Protein AF-A0A2P6TB27-F1 (afdb_monomer)

Foldseek 3Di:
DQVVLVVLLVVLVLLLVLLLVLQVLLQPLVSVVVLVVQCVDPPSVSNCVCVVVQVVCCCPVVVNDDRSDGSVSSLVVLVVSLVVLCCQLNPPHPCVVVHPDPVSSVVSNVSSVVSVVSSVVSVVVVVVVVVVVD

pLDDT: mean 81.77, std 7.81, range [50.66, 91.5]

Sequence (134 aa):
MYWGCIGMGAAALLTTMVCTARFIISFFPSLEREAEQRRWQLPWVAVTLYDPLLQPVRRRLFGQNQEGDLDYAAVALLAVICSLLETLVGKDGMLNDYIPDFALLQALQWLILFMHGQLLPAWVLVVLRWGRQI

Mean predicted aligned error: 6.45 Å

Solvent-accessible surface area (backbone atoms only — not comparable to full-atom values): 7336 Å² total; per-residue (Å²): 107,70,70,57,55,52,50,50,48,50,50,52,51,51,50,44,52,28,28,53,49,41,33,59,38,26,75,36,59,71,55,44,54,48,36,65,77,39,35,89,37,87,69,30,35,64,47,50,63,56,44,83,70,34,52,62,46,24,44,73,76,67,61,52,82,56,95,66,55,64,41,60,40,36,52,50,51,44,50,52,53,44,52,52,48,36,53,38,45,30,100,84,14,77,43,51,92,70,52,92,46,67,68,59,49,50,51,46,38,50,48,46,53,51,47,50,64,56,46,50,62,54,49,52,53,50,53,55,55,55,66,72,77,109

Organism: Chlorella sorokiniana (NCBI:txid3076)

Radius of gyration: 16.47 Å; Cα contacts (8 Å, |Δi|>4): 113; chains: 1; bounding box: 35×34×45 Å

Secondary structure (DSSP, 8-state):
-HHHHHHHHHHHHHHHHHHHHHHHHTT-HHHHHHHHHTTTSTTHHHHTTTHHHHHHHHHHTS---STT---HHHHHHHHHHHHHHHHHHSTT-TTGGG---HHHHHHHHHHHHHHHHHHHHHHHHHHHHHHT--

Structure (mmCIF, N/CA/C/O backbone):
data_AF-A0A2P6TB27-F1
#
_entry.id   AF-A0A2P6TB27-F1
#
loop_
_atom_site.group_PDB
_atom_site.id
_atom_site.type_symbol
_atom_site.label_atom_id
_atom_site.label_alt_id
_atom_site.label_comp_id
_atom_site.label_asym_id
_atom_site.label_entity_id
_atom_site.label_seq_id
_atom_site.pdbx_PDB_ins_code
_atom_site.Cartn_x
_atom_site.Cartn_y
_atom_site.Cartn_z
_atom_site.occupancy
_atom_site.B_iso_or_equiv
_atom_site.auth_seq_id
_atom_site.auth_comp_id
_atom_site.auth_asym_id
_atom_site.auth_atom_id
_atom_site.pdbx_PDB_model_num
ATOM 1 N N . MET A 1 1 ? 4.843 2.642 -23.459 1.00 65.50 1 MET A N 1
ATOM 2 C CA . MET A 1 1 ? 5.192 1.707 -22.364 1.00 65.50 1 MET A CA 1
ATOM 3 C C . MET A 1 1 ? 5.921 2.388 -21.208 1.00 65.50 1 MET A C 1
ATOM 5 O O . MET A 1 1 ? 5.434 2.270 -20.093 1.00 65.50 1 MET A O 1
ATOM 9 N N . TYR A 1 2 ? 6.983 3.168 -21.451 1.00 73.88 2 TYR A N 1
ATOM 10 C CA . TYR A 1 2 ? 7.749 3.882 -20.407 1.00 73.88 2 TYR A CA 1
ATOM 11 C C . TYR A 1 2 ? 6.887 4.693 -19.413 1.00 73.88 2 TYR A C 1
ATOM 13 O O . TYR A 1 2 ? 6.902 4.431 -18.213 1.00 73.88 2 TYR A O 1
ATOM 21 N N . TRP A 1 3 ? 6.031 5.589 -19.919 1.00 79.94 3 TRP A N 1
ATOM 22 C CA . TRP A 1 3 ? 5.109 6.386 -19.093 1.00 79.94 3 TRP A CA 1
ATOM 23 C C . TRP A 1 3 ? 4.101 5.552 -18.292 1.00 79.94 3 TRP A C 1
ATOM 25 O O . TRP A 1 3 ? 3.714 5.945 -17.197 1.00 79.94 3 TRP A O 1
ATOM 35 N N . GLY A 1 4 ? 3.703 4.385 -18.810 1.00 83.00 4 GLY A N 1
ATOM 36 C CA . GLY A 1 4 ? 2.808 3.466 -18.102 1.00 83.00 4 GLY A CA 1
ATOM 37 C C . GLY A 1 4 ? 3.482 2.826 -16.888 1.00 83.00 4 GLY A C 1
ATOM 38 O O . GLY A 1 4 ? 2.863 2.713 -15.837 1.00 83.00 4 GLY A O 1
ATOM 39 N N . CYS A 1 5 ? 4.769 2.487 -16.999 1.00 82.31 5 CYS A N 1
ATOM 40 C CA . CYS A 1 5 ? 5.549 1.920 -15.897 1.00 82.31 5 CYS A CA 1
ATOM 41 C C . CYS A 1 5 ? 5.821 2.963 -14.802 1.00 82.31 5 CYS A C 1
ATOM 43 O O . CYS A 1 5 ? 5.684 2.660 -13.619 1.00 82.31 5 CYS A O 1
ATOM 45 N N . ILE A 1 6 ? 6.115 4.212 -15.188 1.00 85.62 6 ILE A N 1
ATOM 46 C CA . ILE A 1 6 ? 6.221 5.337 -14.243 1.00 85.62 6 ILE A CA 1
ATOM 47 C C . ILE A 1 6 ? 4.883 5.572 -13.536 1.00 85.62 6 ILE A C 1
ATOM 49 O O . ILE A 1 6 ? 4.848 5.688 -12.313 1.00 85.62 6 ILE A O 1
ATOM 53 N N . GLY A 1 7 ? 3.780 5.603 -14.291 1.00 87.12 7 GLY A N 1
ATOM 54 C CA . GLY A 1 7 ? 2.437 5.758 -13.731 1.00 87.12 7 GLY A CA 1
ATOM 55 C C . GLY A 1 7 ? 2.087 4.647 -12.740 1.00 87.12 7 GLY A C 1
ATOM 56 O O . GLY A 1 7 ? 1.571 4.931 -11.663 1.00 87.12 7 GLY A O 1
ATOM 57 N N . MET A 1 8 ? 2.433 3.398 -13.058 1.00 87.75 8 MET A N 1
ATOM 58 C CA . MET A 1 8 ? 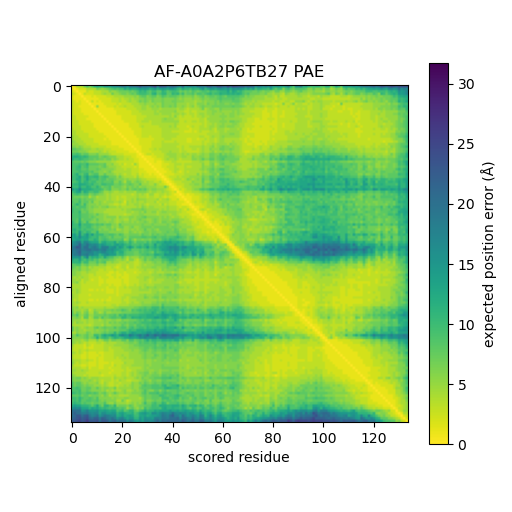2.254 2.250 -12.168 1.00 87.75 8 MET A CA 1
ATOM 59 C C . MET A 1 8 ? 3.084 2.379 -10.886 1.00 87.75 8 MET A C 1
ATOM 61 O O . MET A 1 8 ? 2.543 2.195 -9.799 1.00 87.75 8 MET A O 1
ATOM 65 N N . GLY A 1 9 ? 4.365 2.750 -10.989 1.00 86.19 9 GLY A N 1
ATOM 66 C CA . GLY A 1 9 ? 5.220 2.986 -9.823 1.00 86.19 9 GLY A CA 1
ATOM 67 C C . GLY A 1 9 ? 4.694 4.112 -8.930 1.00 86.19 9 GLY A C 1
ATOM 68 O O . GLY A 1 9 ? 4.591 3.948 -7.716 1.00 86.19 9 GLY A O 1
ATOM 69 N N . ALA A 1 10 ? 4.277 5.232 -9.526 1.00 88.19 10 ALA A N 1
ATOM 70 C CA . ALA A 1 10 ? 3.681 6.349 -8.797 1.00 88.19 10 ALA A CA 1
ATOM 71 C C . ALA A 1 10 ? 2.365 5.950 -8.106 1.00 88.19 10 ALA A C 1
ATOM 73 O O . ALA A 1 10 ? 2.161 6.271 -6.936 1.00 88.19 10 ALA A O 1
ATOM 74 N N . ALA A 1 11 ? 1.493 5.207 -8.793 1.00 89.25 11 ALA A N 1
ATOM 75 C CA . ALA A 1 11 ? 0.239 4.714 -8.231 1.00 89.25 11 ALA A CA 1
ATOM 76 C C . ALA A 1 11 ? 0.464 3.715 -7.085 1.00 89.25 11 ALA A C 1
ATOM 78 O O . ALA A 1 11 ? -0.228 3.786 -6.065 1.00 89.25 11 ALA A O 1
ATOM 79 N N . ALA A 1 12 ? 1.446 2.821 -7.219 1.00 87.44 12 ALA A N 1
ATOM 80 C CA . ALA A 1 12 ? 1.817 1.877 -6.171 1.00 87.44 12 ALA A CA 1
ATOM 81 C C . ALA A 1 12 ? 2.384 2.598 -4.940 1.00 87.44 12 ALA A C 1
ATOM 83 O O . ALA A 1 12 ? 1.970 2.307 -3.818 1.00 87.44 12 ALA A O 1
ATOM 84 N N . LEU A 1 13 ? 3.255 3.594 -5.136 1.00 88.62 13 LEU A N 1
ATOM 85 C CA . LEU A 1 13 ? 3.804 4.405 -4.048 1.00 88.62 13 LEU A CA 1
ATOM 86 C C . LEU A 1 13 ? 2.712 5.204 -3.323 1.00 88.62 13 LEU A C 1
ATOM 88 O O . LEU A 1 13 ? 2.635 5.161 -2.096 1.00 88.62 13 LEU A O 1
ATOM 92 N N . LEU A 1 14 ? 1.844 5.898 -4.066 1.00 89.56 14 LEU A N 1
ATOM 93 C CA . LEU A 1 14 ? 0.741 6.672 -3.486 1.00 89.56 14 LEU A CA 1
ATOM 94 C C . LEU A 1 14 ? -0.219 5.774 -2.713 1.00 89.56 14 LEU A C 1
ATOM 96 O O . LEU A 1 14 ? -0.577 6.083 -1.579 1.00 89.56 14 LEU A O 1
ATOM 100 N N . THR A 1 15 ? -0.602 4.637 -3.293 1.00 87.75 15 THR A N 1
ATOM 101 C CA . THR A 1 15 ? -1.498 3.705 -2.607 1.00 87.75 15 THR A CA 1
ATOM 102 C C . THR A 1 15 ? -0.847 3.114 -1.364 1.00 87.75 15 THR A C 1
ATOM 104 O O . THR A 1 15 ? -1.513 2.989 -0.339 1.00 87.75 15 THR A O 1
ATOM 107 N N . THR A 1 16 ? 0.457 2.835 -1.415 1.00 87.94 16 THR A N 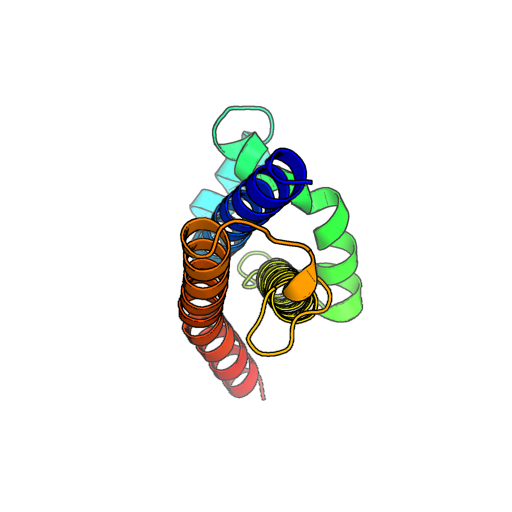1
ATOM 108 C CA . THR A 1 16 ? 1.230 2.408 -0.244 1.00 87.94 16 THR A CA 1
ATOM 109 C C . THR A 1 16 ? 1.174 3.448 0.862 1.00 87.94 16 THR A C 1
ATOM 111 O O . THR A 1 16 ? 0.796 3.126 1.984 1.00 87.94 16 THR A O 1
ATOM 114 N N . MET A 1 17 ? 1.459 4.713 0.546 1.00 88.19 17 MET A N 1
ATOM 115 C CA . MET A 1 17 ? 1.390 5.802 1.520 1.00 88.19 17 MET A CA 1
ATOM 116 C C . MET A 1 17 ? -0.007 5.948 2.127 1.00 88.19 17 MET A C 1
ATOM 118 O O . MET A 1 17 ? -0.121 6.091 3.341 1.00 88.19 17 MET A O 1
ATOM 122 N N . VAL A 1 18 ? -1.063 5.873 1.313 1.00 88.94 18 VAL A N 1
ATOM 123 C CA . VAL A 1 18 ? -2.449 5.974 1.792 1.00 88.94 18 VAL A CA 1
ATOM 124 C C . VAL A 1 18 ? -2.813 4.801 2.704 1.00 88.94 18 VAL A C 1
ATOM 126 O O . VAL A 1 18 ? -3.325 5.030 3.799 1.00 88.94 18 VAL A O 1
ATOM 129 N N . CYS A 1 19 ? -2.519 3.560 2.302 1.00 87.62 19 CYS A N 1
ATOM 130 C CA . CYS A 1 19 ? -2.838 2.374 3.102 1.00 87.62 19 CYS A CA 1
ATOM 131 C C . CYS A 1 19 ? -2.059 2.367 4.422 1.00 87.62 19 CYS A C 1
ATOM 133 O O . CYS A 1 19 ? -2.644 2.151 5.483 1.00 87.62 19 CYS A O 1
ATOM 135 N N . THR A 1 20 ? -0.760 2.674 4.375 1.00 86.25 20 THR A N 1
ATOM 136 C CA . THR A 1 20 ? 0.087 2.767 5.568 1.00 86.25 20 THR A CA 1
ATOM 137 C C . THR A 1 20 ? -0.384 3.893 6.491 1.00 86.25 20 THR A C 1
ATOM 139 O O . THR A 1 20 ? -0.496 3.683 7.697 1.00 86.25 20 THR A O 1
ATOM 142 N N . ALA A 1 21 ? -0.738 5.068 5.956 1.00 86.94 21 ALA A N 1
ATOM 143 C CA . ALA A 1 21 ? -1.271 6.172 6.754 1.00 86.94 21 ALA A CA 1
ATOM 144 C C . ALA A 1 21 ? -2.613 5.815 7.410 1.00 86.94 21 ALA A C 1
ATOM 146 O O . ALA A 1 21 ? -2.786 6.058 8.605 1.00 86.94 21 ALA A O 1
ATOM 147 N N . ARG A 1 22 ? -3.544 5.194 6.670 1.00 85.88 22 ARG A N 1
ATOM 148 C CA . ARG A 1 22 ? -4.841 4.757 7.213 1.00 85.88 22 ARG A CA 1
ATOM 149 C C . ARG A 1 22 ? -4.666 3.715 8.316 1.00 85.88 22 ARG A C 1
ATOM 151 O O . ARG A 1 22 ? -5.327 3.821 9.351 1.00 85.88 22 ARG A O 1
ATOM 158 N N . PH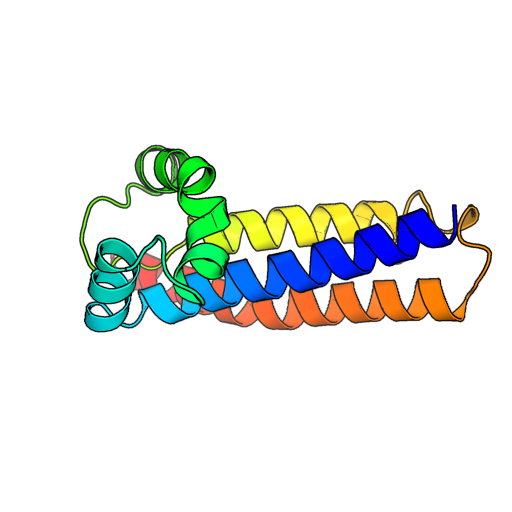E A 1 23 ? -3.740 2.771 8.132 1.00 86.06 23 PHE A N 1
ATOM 159 C CA . PHE A 1 23 ? -3.379 1.790 9.152 1.00 86.06 23 PHE A CA 1
ATOM 160 C C . PHE A 1 23 ? -2.796 2.459 10.402 1.00 86.06 23 PHE A C 1
ATOM 162 O O . PHE A 1 23 ? -3.257 2.179 11.504 1.00 86.06 23 PHE A O 1
ATOM 169 N N . ILE A 1 24 ? -1.857 3.399 10.260 1.00 85.31 24 ILE A N 1
ATOM 170 C CA . ILE A 1 24 ? -1.293 4.144 11.399 1.00 85.31 24 ILE A CA 1
ATOM 171 C C . ILE A 1 24 ? -2.382 4.940 12.134 1.00 85.31 24 ILE A C 1
ATOM 173 O O . ILE A 1 24 ? -2.425 4.938 13.362 1.00 85.31 24 ILE A O 1
ATOM 177 N N . ILE A 1 25 ? -3.297 5.582 11.405 1.00 85.31 25 ILE A N 1
ATOM 178 C CA . ILE A 1 25 ? -4.404 6.344 12.001 1.00 85.31 25 ILE A CA 1
ATOM 179 C C . ILE A 1 25 ? -5.333 5.441 12.821 1.00 85.31 25 ILE A C 1
ATOM 181 O O . ILE A 1 25 ? -5.807 5.876 13.866 1.00 85.31 25 ILE A O 1
ATOM 185 N N . SER A 1 26 ? -5.516 4.174 12.431 1.00 83.00 26 SER A N 1
ATOM 186 C CA . SER A 1 26 ? -6.330 3.215 13.201 1.00 83.00 26 SER A CA 1
ATOM 187 C C . SER A 1 26 ? -5.777 2.887 14.601 1.00 83.00 26 SER A C 1
ATOM 189 O O . SER A 1 26 ? -6.500 2.351 15.437 1.00 83.00 26 SER A O 1
ATOM 191 N N . PHE A 1 27 ? -4.524 3.249 14.913 1.00 80.88 27 PHE A N 1
ATOM 192 C CA . PHE A 1 27 ? -3.992 3.154 16.282 1.00 80.88 27 PHE A CA 1
ATOM 193 C C . PHE A 1 27 ? -4.487 4.277 17.202 1.00 80.88 27 PHE A C 1
ATOM 195 O O . PHE A 1 27 ? -4.387 4.149 18.422 1.00 80.88 27 PHE A O 1
ATOM 202 N N . PHE A 1 28 ? -5.002 5.376 16.644 1.00 84.88 28 PHE A N 1
ATOM 203 C CA . PHE A 1 28 ? -5.381 6.577 17.383 1.00 84.88 28 PHE A CA 1
ATOM 204 C C . PHE A 1 28 ? -6.880 6.866 17.199 1.00 84.88 28 PHE A C 1
ATOM 206 O O . PHE A 1 28 ? -7.263 7.555 16.250 1.00 84.88 28 PHE A O 1
ATOM 213 N N . PRO A 1 29 ? -7.744 6.426 18.133 1.00 78.31 29 PRO A N 1
ATOM 214 C CA . PRO A 1 29 ? -9.196 6.599 18.019 1.00 78.31 29 PRO A CA 1
ATOM 215 C C . PRO A 1 29 ? -9.637 8.064 17.880 1.00 78.31 29 PRO A C 1
ATOM 217 O O . PRO A 1 29 ? -10.639 8.365 17.237 1.00 78.31 29 PRO A O 1
ATOM 220 N N . SER A 1 30 ? -8.884 8.999 18.469 1.00 83.81 30 SER A N 1
ATOM 221 C CA . SER A 1 30 ? -9.132 10.438 18.336 1.00 83.81 30 SER A CA 1
ATOM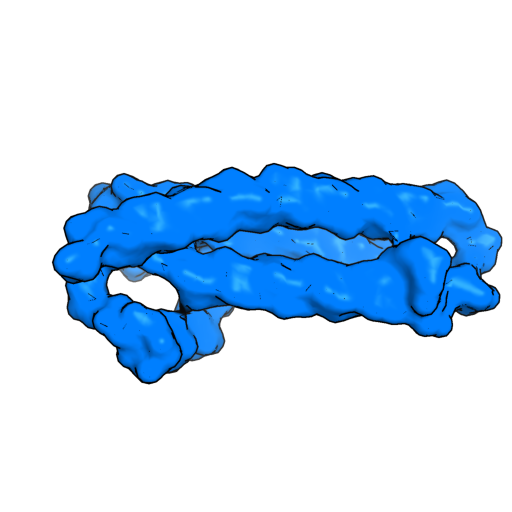 222 C C . SER A 1 30 ? -8.940 10.940 16.902 1.00 83.81 30 SER A C 1
ATOM 224 O O . SER A 1 30 ? -9.750 11.737 16.432 1.00 83.81 30 SER A O 1
ATOM 226 N N . LEU A 1 31 ? -7.910 10.452 16.202 1.00 81.88 31 LEU A N 1
ATOM 227 C CA . LEU A 1 31 ? -7.630 10.813 14.811 1.00 81.88 31 LEU A CA 1
ATOM 228 C C . LEU A 1 31 ? -8.613 10.149 13.851 1.00 81.88 31 LEU A C 1
ATOM 230 O O . LEU A 1 31 ? -8.975 10.752 12.848 1.00 81.88 31 LEU A O 1
ATOM 234 N N . GLU A 1 32 ? -9.074 8.937 14.153 1.00 80.94 32 GLU A N 1
ATOM 235 C CA . GLU A 1 32 ? -10.080 8.260 13.333 1.00 80.94 32 GLU A CA 1
ATOM 236 C C . GLU A 1 32 ? -11.424 9.001 13.356 1.00 80.94 32 GLU A C 1
ATOM 238 O O . GLU A 1 32 ? -11.997 9.275 12.301 1.00 80.94 32 GLU A O 1
ATOM 243 N N . ARG A 1 33 ? -11.867 9.448 14.537 1.00 81.25 33 ARG A N 1
ATOM 244 C CA . ARG A 1 33 ? -13.058 10.303 14.663 1.00 81.25 33 ARG A CA 1
ATOM 245 C C . ARG A 1 33 ? -12.898 11.632 13.930 1.00 81.25 33 ARG A C 1
ATOM 247 O O . ARG A 1 33 ? -13.838 12.099 13.289 1.00 81.25 33 ARG A O 1
ATOM 254 N N . GLU A 1 34 ? -11.719 12.248 14.006 1.00 83.00 34 GLU A N 1
ATOM 255 C CA . GLU A 1 34 ? -11.443 13.490 13.279 1.00 83.00 34 GLU A CA 1
ATOM 256 C C . GLU A 1 34 ? -11.457 13.271 11.757 1.00 83.00 34 GLU A C 1
ATOM 258 O O . GLU A 1 34 ? -12.049 14.071 11.027 1.00 83.00 34 GLU A O 1
ATOM 263 N N . ALA A 1 35 ? -10.880 12.163 11.285 1.00 79.62 35 ALA A N 1
ATOM 264 C CA . ALA A 1 35 ? -10.868 11.778 9.878 1.00 79.62 35 ALA A CA 1
ATOM 265 C C . ALA A 1 35 ? -12.284 11.557 9.329 1.00 79.62 35 ALA A C 1
ATOM 267 O O . ALA A 1 35 ? -12.588 12.009 8.227 1.00 79.62 35 ALA A O 1
ATOM 268 N N . GLU A 1 36 ? -13.169 10.917 10.095 1.00 79.81 36 GLU A N 1
ATOM 269 C CA . GLU A 1 36 ? -14.566 10.718 9.698 1.00 79.81 36 GLU A CA 1
ATOM 270 C C . GLU A 1 36 ? -15.345 12.037 9.639 1.00 79.81 36 GLU A C 1
ATOM 272 O O . GLU A 1 36 ? -16.048 12.305 8.659 1.00 79.81 36 GLU A O 1
ATOM 277 N N . GLN A 1 37 ? -15.183 12.898 10.649 1.00 84.06 37 GLN A N 1
ATOM 278 C CA . GLN A 1 37 ? -15.853 14.201 10.705 1.00 84.06 37 GLN A CA 1
ATOM 279 C C . GLN A 1 37 ? -15.393 15.139 9.586 1.00 84.06 37 GLN A C 1
ATOM 281 O O . GLN A 1 37 ? -16.191 15.897 9.031 1.00 84.06 37 GLN A O 1
ATOM 286 N N . ARG A 1 38 ? -14.104 15.092 9.241 1.00 83.81 38 ARG A N 1
ATOM 287 C CA . ARG A 1 38 ? -13.471 15.982 8.259 1.00 83.81 38 ARG A CA 1
ATOM 288 C C . ARG A 1 38 ? -13.142 15.277 6.951 1.00 83.81 38 ARG A C 1
ATOM 290 O O . ARG A 1 38 ? -12.317 15.784 6.197 1.00 83.81 38 ARG A O 1
ATOM 297 N N . ARG A 1 39 ? -13.817 14.166 6.628 1.00 78.94 39 ARG A N 1
ATOM 298 C CA . ARG A 1 39 ? -13.477 13.297 5.483 1.00 78.94 39 ARG A CA 1
ATOM 299 C C . ARG A 1 39 ? -13.349 14.008 4.137 1.00 78.94 39 ARG A C 1
ATOM 301 O O . ARG A 1 39 ? -12.667 13.511 3.258 1.00 78.94 39 ARG A O 1
ATOM 308 N N . TRP A 1 40 ? -14.030 15.143 3.962 1.00 82.75 40 TRP A N 1
ATOM 309 C CA . TRP A 1 40 ? -14.041 15.933 2.726 1.00 82.75 40 TRP A CA 1
ATOM 310 C C . TRP A 1 40 ? -12.967 17.026 2.669 1.00 82.75 40 TRP A C 1
ATOM 312 O O . TRP A 1 40 ? -12.818 17.692 1.649 1.00 82.75 40 TRP A O 1
ATOM 322 N N . GLN A 1 41 ? -12.215 17.217 3.750 1.00 85.38 41 GLN A N 1
ATOM 323 C CA . GLN A 1 41 ? -11.120 18.174 3.821 1.00 85.38 41 GLN A CA 1
ATOM 324 C C . GLN A 1 41 ? -9.794 17.470 3.540 1.00 85.38 41 GLN A C 1
ATOM 326 O O . GLN A 1 41 ? -9.591 16.312 3.902 1.00 85.38 41 GLN A O 1
ATOM 331 N N . LEU A 1 42 ? -8.864 18.178 2.905 1.00 79.06 42 LEU A N 1
ATOM 332 C CA . LEU A 1 42 ? -7.481 17.717 2.824 1.00 79.06 42 LEU A CA 1
ATOM 333 C C . LEU A 1 42 ? -6.834 17.836 4.218 1.00 79.06 42 LEU A C 1
ATOM 335 O O . LEU A 1 42 ? -7.078 18.835 4.896 1.00 79.06 42 LEU A O 1
ATOM 339 N N . PRO A 1 43 ? -6.022 16.859 4.664 1.00 82.00 43 PRO A N 1
ATOM 340 C CA . PRO A 1 43 ? -5.558 15.660 3.949 1.00 82.00 43 PRO A CA 1
ATOM 341 C C . PRO A 1 43 ? -6.467 14.420 4.096 1.00 82.00 43 PRO A C 1
ATOM 343 O O . PRO A 1 43 ? -6.191 13.385 3.492 1.00 82.00 43 PRO A O 1
ATOM 346 N N . TRP A 1 44 ? -7.549 14.502 4.870 1.00 81.19 44 TRP A N 1
ATOM 347 C CA . TRP A 1 44 ? -8.415 13.370 5.225 1.00 81.19 44 TRP A CA 1
ATOM 348 C C . TRP A 1 44 ? -9.094 12.700 4.027 1.00 81.19 44 TRP A C 1
ATOM 350 O O . TRP A 1 44 ? -9.243 11.480 4.028 1.00 81.19 44 TRP A O 1
ATOM 360 N N . VAL A 1 45 ? -9.406 13.453 2.966 1.00 83.00 45 VAL A N 1
ATOM 361 C CA . VAL A 1 45 ? -9.877 12.897 1.679 1.00 83.00 45 VAL A CA 1
ATOM 362 C C . VAL A 1 45 ? -8.924 11.845 1.124 1.00 83.00 45 VAL A C 1
ATOM 364 O O . VAL A 1 45 ? -9.364 10.798 0.661 1.00 83.00 45 VAL A O 1
ATOM 367 N N . ALA A 1 46 ? -7.617 12.115 1.154 1.00 81.38 46 ALA A N 1
ATOM 368 C CA . ALA A 1 46 ? -6.634 11.221 0.552 1.00 81.38 46 ALA A CA 1
ATOM 369 C C . ALA A 1 46 ? -6.516 9.916 1.347 1.00 81.38 46 ALA A C 1
ATOM 371 O O . ALA A 1 46 ? -6.417 8.840 0.768 1.00 81.38 46 ALA A O 1
ATOM 372 N N . VAL A 1 47 ? -6.580 10.013 2.675 1.00 80.06 47 VAL A N 1
ATOM 373 C CA . VAL A 1 47 ? -6.475 8.865 3.584 1.00 80.06 47 VAL A CA 1
ATOM 374 C C . VAL A 1 47 ? -7.742 8.003 3.555 1.00 80.06 47 VAL A C 1
ATOM 376 O O . VAL A 1 47 ? -7.659 6.781 3.631 1.00 80.06 47 VAL A O 1
ATOM 379 N N . THR A 1 48 ? -8.912 8.625 3.411 1.00 80.56 48 THR A N 1
ATOM 380 C CA . THR A 1 48 ? -10.217 7.940 3.380 1.00 80.56 48 THR A CA 1
ATOM 381 C C . THR A 1 48 ? -10.648 7.520 1.972 1.00 80.56 48 THR A C 1
ATOM 383 O O . THR A 1 48 ? -11.727 6.958 1.793 1.00 80.56 48 THR A O 1
ATOM 386 N N . LEU A 1 49 ? -9.799 7.732 0.959 1.00 80.62 49 LEU A N 1
ATOM 387 C CA . LEU A 1 49 ? -10.117 7.475 -0.448 1.00 80.62 49 LEU A CA 1
ATOM 388 C C . LEU A 1 49 ? -10.587 6.034 -0.701 1.00 80.62 49 LEU A C 1
ATOM 390 O O . LEU A 1 49 ? -11.526 5.811 -1.463 1.00 80.62 49 LEU A O 1
ATOM 394 N N . TYR A 1 50 ? -9.951 5.060 -0.045 1.00 79.94 50 TYR A N 1
ATOM 395 C CA . TYR A 1 50 ? -10.264 3.638 -0.207 1.00 79.94 50 TYR A CA 1
ATOM 396 C C . TYR A 1 50 ? -11.302 3.117 0.792 1.00 79.94 50 TYR A C 1
ATOM 398 O O . TYR A 1 50 ? -11.755 1.982 0.646 1.00 79.94 50 TYR A O 1
ATOM 406 N N . ASP A 1 51 ? -11.744 3.922 1.765 1.00 78.62 51 ASP A N 1
ATOM 407 C CA . ASP A 1 51 ? -12.713 3.487 2.779 1.00 78.62 51 ASP A CA 1
ATOM 408 C C . ASP A 1 51 ? -14.012 2.904 2.184 1.00 78.62 51 ASP A C 1
ATOM 410 O O . ASP A 1 51 ? -14.464 1.881 2.695 1.00 78.62 51 ASP A O 1
ATOM 414 N N . PRO A 1 52 ? -14.602 3.428 1.087 1.00 79.38 52 PRO A N 1
ATOM 415 C CA . PRO A 1 52 ? -15.797 2.824 0.487 1.00 79.38 52 PRO A CA 1
ATOM 416 C C . PRO A 1 52 ? -15.591 1.378 0.007 1.00 79.38 52 PRO A C 1
ATOM 418 O O . PRO A 1 52 ? -16.521 0.574 0.053 1.00 79.38 52 PRO A O 1
ATOM 421 N N . LEU A 1 53 ? -14.378 1.041 -0.444 1.00 78.25 53 LEU A N 1
ATOM 422 C CA . LEU A 1 53 ? -14.004 -0.308 -0.884 1.00 78.25 53 LEU A CA 1
ATOM 423 C C . LEU A 1 53 ? -13.574 -1.189 0.294 1.00 78.25 53 LEU A C 1
ATOM 425 O O . LEU A 1 53 ? -13.844 -2.390 0.304 1.00 78.25 53 LEU A O 1
ATOM 429 N N . LEU A 1 54 ? -12.925 -0.593 1.295 1.00 78.00 54 LEU A N 1
ATOM 430 C CA . LEU A 1 54 ? -12.386 -1.296 2.455 1.00 78.00 54 LEU A CA 1
ATOM 431 C C . LEU A 1 54 ? -13.456 -1.597 3.508 1.00 78.00 54 LEU A C 1
ATOM 433 O O . LEU A 1 54 ? -13.428 -2.672 4.092 1.00 78.00 54 LEU A O 1
ATOM 437 N N . GLN A 1 55 ? -14.442 -0.725 3.735 1.00 77.81 55 GLN A N 1
ATOM 438 C CA . GLN A 1 55 ? -15.486 -0.918 4.755 1.00 77.81 55 GLN A CA 1
ATOM 439 C C . GLN A 1 55 ? -16.271 -2.240 4.620 1.00 77.81 55 GLN A C 1
ATOM 441 O O . GLN A 1 55 ? -16.470 -2.912 5.637 1.00 77.81 55 GLN A O 1
ATOM 446 N N . PRO A 1 56 ? -16.703 -2.678 3.418 1.00 78.19 56 PRO A N 1
ATOM 447 C CA . PRO A 1 56 ? -17.337 -3.984 3.250 1.00 78.19 56 PRO A CA 1
ATOM 448 C C . PRO A 1 56 ? -16.404 -5.141 3.621 1.00 78.19 56 PRO A C 1
ATOM 450 O O . PRO A 1 56 ? -16.844 -6.100 4.254 1.00 78.19 56 PRO A O 1
ATOM 453 N N . VAL A 1 57 ? -15.124 -5.037 3.253 1.00 76.25 57 VAL A N 1
ATOM 454 C CA . VAL A 1 57 ? -14.080 -6.028 3.553 1.00 76.25 57 VAL A CA 1
ATOM 455 C C . VAL A 1 57 ? -13.815 -6.078 5.059 1.00 76.25 57 VAL A C 1
ATOM 457 O O . VAL A 1 57 ? -13.859 -7.156 5.647 1.00 76.25 57 VAL A O 1
ATOM 460 N N . ARG A 1 58 ? -13.653 -4.918 5.708 1.00 75.56 58 ARG A N 1
ATOM 461 C CA . ARG A 1 58 ? -13.504 -4.779 7.164 1.00 75.56 58 ARG A CA 1
ATOM 462 C C . ARG A 1 58 ? -14.636 -5.476 7.917 1.00 75.56 58 ARG A C 1
ATOM 464 O O . ARG A 1 58 ? -14.374 -6.305 8.784 1.00 75.56 58 ARG A O 1
ATOM 471 N N . ARG A 1 59 ? -15.892 -5.200 7.544 1.00 77.75 59 ARG A N 1
ATOM 472 C CA . ARG A 1 59 ? -17.075 -5.743 8.236 1.00 77.75 59 ARG A CA 1
ATOM 473 C C . ARG A 1 59 ? -17.305 -7.229 7.967 1.00 77.75 59 ARG A C 1
ATOM 475 O O . ARG A 1 59 ? -17.640 -7.962 8.890 1.00 77.75 59 ARG A O 1
ATOM 482 N N . ARG A 1 60 ? -17.167 -7.678 6.712 1.00 77.06 60 ARG A N 1
ATOM 483 C CA . ARG A 1 60 ? -17.516 -9.055 6.313 1.00 77.06 60 ARG A CA 1
ATOM 484 C C . ARG A 1 60 ? -16.389 -10.061 6.513 1.00 77.06 60 ARG A C 1
ATOM 486 O O . ARG A 1 60 ? -16.674 -11.181 6.914 1.00 77.06 60 ARG A O 1
ATOM 493 N N . LEU A 1 61 ? -15.149 -9.690 6.192 1.00 71.69 61 LEU A N 1
ATOM 494 C CA . LEU A 1 61 ? -14.009 -10.614 6.223 1.00 71.69 61 LEU A CA 1
ATOM 495 C C . LEU A 1 61 ? -13.243 -10.535 7.541 1.00 71.69 61 LEU A C 1
ATOM 497 O O . LEU A 1 61 ? -12.809 -11.563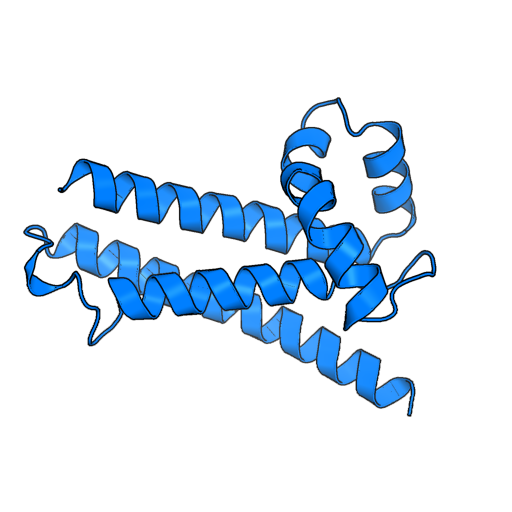 8.048 1.00 71.69 61 LEU A O 1
ATOM 501 N N . PHE A 1 62 ? -13.111 -9.336 8.109 1.00 73.12 62 PHE A N 1
ATOM 502 C CA . PHE A 1 62 ? -12.332 -9.125 9.331 1.00 73.12 62 PHE A CA 1
ATOM 503 C C . PHE A 1 62 ? -13.184 -8.913 10.588 1.00 73.12 62 PHE A C 1
ATOM 505 O O . PHE A 1 62 ? -12.627 -8.781 11.673 1.00 73.12 62 PHE A O 1
ATOM 512 N N . GLY A 1 63 ? -14.518 -8.881 10.465 1.00 66.69 63 GLY A N 1
ATOM 513 C CA . GLY A 1 63 ? -15.434 -8.727 11.602 1.00 66.69 63 GLY A CA 1
ATOM 514 C C . GLY A 1 63 ? -15.290 -7.404 12.365 1.00 66.69 63 GLY A C 1
ATOM 515 O O . GLY A 1 63 ? -15.760 -7.304 13.497 1.00 66.69 63 GLY A O 1
ATOM 516 N N . GLN A 1 64 ? -14.652 -6.398 11.761 1.00 68.75 64 GLN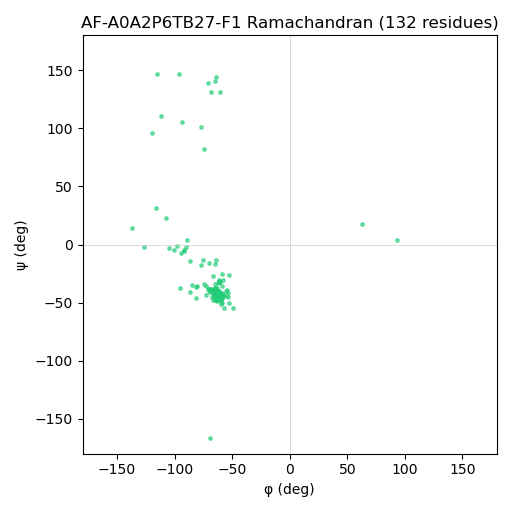 A N 1
ATOM 517 C CA . GLN A 1 64 ? -14.325 -5.127 12.405 1.00 68.75 64 GLN A CA 1
ATOM 518 C C . GLN A 1 64 ? -15.561 -4.252 12.495 1.00 68.75 64 GLN A C 1
ATOM 520 O O . GLN A 1 64 ? -15.990 -3.644 11.510 1.00 68.75 64 GLN A O 1
ATOM 525 N N . ASN A 1 65 ? -16.147 -4.229 13.684 1.00 63.34 65 ASN A N 1
ATOM 526 C CA . ASN A 1 65 ? -17.399 -3.535 13.953 1.00 63.34 65 ASN A CA 1
ATOM 527 C C . ASN A 1 65 ? -17.287 -2.562 15.135 1.00 63.34 65 ASN A C 1
ATOM 529 O O . ASN A 1 65 ? -18.277 -1.902 15.447 1.00 63.34 65 ASN A O 1
ATOM 533 N N . GLN A 1 66 ? -16.126 -2.474 15.796 1.00 62.88 66 GLN A N 1
ATOM 534 C CA . GLN A 1 66 ? -15.925 -1.629 16.975 1.00 62.88 66 GLN A CA 1
ATOM 535 C C . GLN A 1 66 ? -14.903 -0.513 16.715 1.00 62.88 66 GLN A C 1
ATOM 537 O O . GLN A 1 66 ? -13.944 -0.689 15.964 1.00 62.88 66 GLN A O 1
ATOM 542 N N . GLU A 1 67 ? -15.108 0.645 17.354 1.00 60.75 67 GLU A N 1
ATOM 543 C CA . GLU A 1 67 ? -14.118 1.730 17.368 1.00 60.75 67 GLU A CA 1
ATOM 544 C C . GLU A 1 67 ? -12.809 1.240 18.017 1.00 60.75 67 GLU A C 1
ATOM 546 O O . GLU A 1 67 ? -12.825 0.666 19.107 1.00 60.75 67 GLU A O 1
ATOM 551 N N . GLY A 1 68 ? -11.668 1.495 17.366 1.00 62.94 68 GLY A N 1
ATOM 552 C CA . GLY A 1 68 ? -10.342 1.089 17.850 1.00 62.94 68 GLY A CA 1
ATOM 553 C C . GLY A 1 68 ? -9.835 -0.259 17.324 1.00 62.94 68 GLY A C 1
ATOM 554 O O . GLY A 1 68 ? -8.751 -0.702 17.731 1.00 62.94 68 GLY A O 1
ATOM 555 N N . ASP A 1 69 ? -10.574 -0.919 16.428 1.00 71.75 69 ASP A N 1
ATOM 556 C CA . ASP A 1 69 ? -10.052 -2.030 15.629 1.00 71.75 69 ASP A CA 1
ATOM 557 C C . ASP A 1 69 ? -9.012 -1.529 14.613 1.00 71.75 69 ASP A C 1
ATOM 559 O O . ASP A 1 69 ? -9.236 -0.557 13.894 1.00 71.75 69 ASP A O 1
ATOM 563 N N . LEU A 1 70 ? -7.853 -2.198 14.553 1.00 76.31 70 LEU A N 1
ATOM 564 C CA . LEU A 1 70 ? -6.802 -1.852 13.584 1.00 76.31 70 LEU A CA 1
ATOM 565 C C . LEU A 1 70 ? -7.304 -2.076 12.169 1.00 76.31 70 LEU A C 1
ATOM 567 O O . LEU A 1 70 ? -7.959 -3.072 11.932 1.00 76.31 70 LEU A O 1
ATOM 571 N N . ASP A 1 71 ? -6.937 -1.255 11.196 1.00 78.69 71 ASP A N 1
ATOM 572 C CA . ASP A 1 71 ? -7.402 -1.433 9.819 1.00 78.69 71 ASP A CA 1
ATOM 573 C C . ASP A 1 71 ? -6.721 -2.610 9.086 1.00 78.69 71 ASP A C 1
ATOM 575 O O . ASP A 1 71 ? -5.786 -2.425 8.305 1.00 78.69 71 ASP A O 1
ATOM 579 N N . TYR A 1 72 ? -7.200 -3.839 9.303 1.00 79.06 72 TYR A N 1
ATOM 580 C CA . TYR A 1 72 ? -6.675 -5.037 8.636 1.00 79.06 72 TYR A CA 1
ATOM 581 C C . TYR A 1 72 ? -6.962 -5.030 7.133 1.00 79.06 72 TYR A C 1
ATOM 583 O O . TYR A 1 72 ? -6.195 -5.605 6.363 1.00 79.06 72 TYR A O 1
ATOM 591 N N . ALA A 1 73 ? -8.027 -4.352 6.695 1.00 81.38 73 ALA A N 1
ATOM 592 C CA . ALA A 1 73 ? -8.362 -4.265 5.282 1.00 81.38 73 ALA A CA 1
ATOM 593 C C . 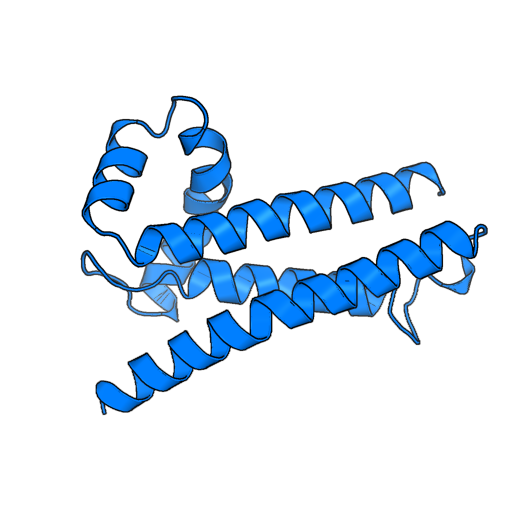ALA A 1 73 ? -7.365 -3.386 4.513 1.00 81.38 73 ALA A C 1
ATOM 595 O O . ALA A 1 73 ? -6.993 -3.748 3.400 1.00 81.38 73 ALA A O 1
ATOM 596 N N . ALA A 1 74 ? -6.882 -2.285 5.102 1.00 83.94 74 ALA A N 1
ATOM 597 C CA . ALA A 1 74 ? -5.814 -1.480 4.504 1.00 83.94 74 ALA A CA 1
ATOM 598 C C . ALA A 1 74 ? -4.501 -2.269 4.379 1.00 83.94 74 ALA A C 1
ATOM 600 O O . ALA A 1 74 ? -3.839 -2.194 3.344 1.00 83.94 74 ALA A O 1
ATOM 601 N N . VAL A 1 75 ? -4.148 -3.074 5.389 1.00 85.81 75 VAL A N 1
ATOM 602 C CA . VAL A 1 75 ? -2.968 -3.959 5.330 1.00 85.81 75 VAL A CA 1
ATOM 603 C C . VAL A 1 75 ? -3.146 -5.040 4.262 1.00 85.81 75 VAL A C 1
ATOM 605 O O . VAL A 1 75 ? -2.227 -5.299 3.488 1.00 85.81 75 VAL A O 1
ATOM 608 N N . ALA A 1 76 ? -4.334 -5.639 4.167 1.00 84.44 76 ALA A N 1
ATOM 609 C CA . ALA A 1 76 ? -4.643 -6.630 3.141 1.00 84.44 76 ALA A CA 1
ATOM 610 C C . ALA A 1 76 ? -4.597 -6.032 1.726 1.00 84.44 76 ALA A C 1
ATOM 612 O O . ALA A 1 76 ? -4.039 -6.645 0.819 1.00 84.44 76 ALA A O 1
ATOM 613 N N . LEU A 1 77 ? -5.126 -4.820 1.530 1.00 85.38 77 LEU A N 1
ATOM 614 C CA . LEU A 1 77 ? -5.042 -4.115 0.250 1.00 85.38 77 LEU A CA 1
ATOM 615 C C . LEU A 1 77 ? -3.587 -3.805 -0.117 1.00 85.38 77 LEU A C 1
ATOM 617 O O . LEU A 1 77 ? -3.188 -4.022 -1.261 1.00 85.38 77 LEU A O 1
ATOM 621 N N . LEU A 1 78 ? -2.781 -3.362 0.854 1.00 87.44 78 LEU A N 1
ATOM 622 C CA . LEU A 1 78 ? -1.352 -3.146 0.649 1.00 87.44 78 LEU A CA 1
ATOM 623 C C . LEU A 1 78 ? -0.645 -4.438 0.219 1.00 87.44 78 LEU A C 1
ATOM 625 O O . LEU A 1 78 ? 0.141 -4.407 -0.727 1.00 87.44 78 LEU A O 1
ATOM 629 N N . ALA A 1 79 ? -0.961 -5.570 0.857 1.00 87.44 79 ALA A N 1
ATOM 630 C CA . ALA A 1 79 ? -0.421 -6.877 0.489 1.00 87.44 79 ALA A CA 1
ATOM 631 C C . ALA A 1 79 ? -0.781 -7.258 -0.954 1.00 87.44 79 ALA A C 1
ATOM 633 O O . ALA A 1 79 ? 0.098 -7.630 -1.725 1.00 87.44 79 ALA A O 1
ATOM 634 N N . VAL A 1 80 ? -2.048 -7.091 -1.348 1.00 88.94 80 VAL A N 1
ATOM 635 C CA . VAL A 1 80 ? -2.511 -7.381 -2.715 1.00 88.94 80 VAL A CA 1
ATOM 636 C C . VAL A 1 80 ? -1.770 -6.534 -3.748 1.00 88.94 80 VAL A C 1
ATOM 638 O O . VAL A 1 80 ? -1.321 -7.059 -4.764 1.00 88.94 80 VAL A O 1
ATOM 641 N N . ILE A 1 81 ? -1.608 -5.234 -3.499 1.00 88.69 81 ILE A N 1
ATOM 642 C CA . ILE A 1 81 ? -0.908 -4.335 -4.428 1.00 88.69 81 ILE A CA 1
ATOM 643 C C . ILE A 1 81 ? 0.577 -4.684 -4.504 1.00 88.69 81 ILE A C 1
ATOM 645 O O . ILE A 1 81 ? 1.149 -4.666 -5.592 1.00 88.69 81 ILE A O 1
ATOM 649 N N . CYS A 1 82 ? 1.183 -5.042 -3.374 1.00 89.69 82 CYS A N 1
ATOM 650 C CA . CYS A 1 82 ? 2.563 -5.504 -3.315 1.00 89.69 82 CYS A CA 1
ATOM 651 C C . CYS A 1 82 ? 2.759 -6.763 -4.171 1.00 89.69 82 CYS A C 1
ATOM 653 O O . CYS A 1 82 ? 3.629 -6.776 -5.040 1.00 89.69 82 CYS A O 1
ATOM 655 N N . SER A 1 83 ? 1.889 -7.769 -4.017 1.00 88.75 83 SER A N 1
ATOM 656 C CA . SER A 1 83 ? 1.920 -8.995 -4.824 1.00 88.75 83 SER A CA 1
ATOM 657 C C . SER A 1 83 ? 1.650 -8.743 -6.310 1.00 88.75 83 SER A C 1
ATOM 659 O O . SER A 1 83 ? 2.293 -9.352 -7.164 1.00 88.75 83 SER A O 1
ATOM 661 N N . LEU A 1 84 ? 0.727 -7.835 -6.648 1.00 89.81 84 LEU A N 1
ATOM 662 C CA . LEU A 1 84 ? 0.468 -7.445 -8.037 1.00 89.81 84 LEU A CA 1
ATOM 663 C C . LEU A 1 84 ? 1.701 -6.793 -8.665 1.00 89.81 84 LEU A C 1
ATOM 665 O O . LEU A 1 84 ? 2.100 -7.175 -9.763 1.00 89.81 84 LEU A O 1
ATOM 669 N N . LEU A 1 85 ? 2.325 -5.839 -7.969 1.00 88.38 85 LEU A N 1
ATOM 670 C CA . LEU A 1 85 ? 3.518 -5.164 -8.469 1.00 88.38 85 LEU A CA 1
ATOM 671 C C . LEU A 1 85 ? 4.685 -6.149 -8.621 1.00 88.38 85 LEU A C 1
ATOM 673 O O . LEU A 1 85 ? 5.369 -6.126 -9.638 1.00 88.38 85 LEU A O 1
ATOM 677 N N . GLU A 1 86 ? 4.870 -7.063 -7.670 1.00 90.19 86 GLU A N 1
ATOM 678 C CA . GLU A 1 86 ? 5.883 -8.117 -7.757 1.00 90.19 86 GLU A CA 1
ATOM 679 C C . GLU A 1 86 ? 5.646 -9.072 -8.935 1.00 90.19 86 GLU A C 1
ATOM 681 O O . GLU A 1 86 ? 6.580 -9.395 -9.663 1.00 90.19 86 GLU A O 1
ATOM 686 N N . THR A 1 87 ? 4.397 -9.457 -9.198 1.00 89.69 87 THR A N 1
ATOM 687 C CA . THR A 1 87 ? 4.059 -10.307 -10.355 1.00 89.69 87 THR A CA 1
ATOM 688 C C . THR A 1 87 ? 4.340 -9.597 -11.684 1.00 89.69 87 THR A C 1
ATOM 690 O O . THR A 1 87 ? 4.725 -10.222 -12.673 1.00 89.69 87 THR A O 1
ATOM 693 N N . LEU A 1 88 ? 4.156 -8.276 -11.727 1.00 89.19 88 LEU A N 1
ATOM 694 C CA . LEU A 1 88 ? 4.356 -7.487 -12.937 1.00 89.19 88 LEU A CA 1
ATOM 695 C C . LEU A 1 88 ? 5.829 -7.151 -13.186 1.00 89.19 88 LEU A C 1
ATOM 697 O O . LEU A 1 88 ? 6.279 -7.274 -14.320 1.00 89.19 88 LEU A O 1
ATOM 701 N N . VAL A 1 89 ? 6.567 -6.712 -12.163 1.00 90.00 89 VAL A N 1
ATOM 702 C CA . VAL A 1 89 ? 7.916 -6.119 -12.308 1.00 90.00 89 VAL A CA 1
ATOM 703 C C . VAL A 1 89 ? 8.931 -6.600 -11.262 1.00 90.00 89 VAL A C 1
ATOM 705 O O . VAL A 1 89 ? 9.993 -5.999 -11.091 1.00 90.00 89 VAL A O 1
ATOM 708 N N . GLY A 1 90 ? 8.618 -7.675 -10.533 1.00 87.12 90 GLY A N 1
ATOM 709 C CA . GLY A 1 90 ? 9.541 -8.347 -9.617 1.00 87.12 90 GLY A CA 1
ATOM 710 C C . GLY A 1 90 ? 10.670 -9.078 -10.346 1.00 87.12 90 GLY A C 1
ATOM 711 O O . GLY A 1 90 ? 10.896 -8.877 -11.536 1.00 87.12 90 GLY A O 1
ATOM 712 N N . LYS A 1 91 ? 11.406 -9.942 -9.638 1.00 83.88 91 LYS A N 1
ATOM 713 C CA . LYS A 1 91 ? 12.583 -10.643 -10.191 1.00 83.88 91 LYS A CA 1
ATOM 714 C C . LYS A 1 91 ? 12.273 -11.398 -11.493 1.00 83.88 91 LYS A C 1
ATOM 716 O O . LYS A 1 91 ? 13.042 -11.295 -12.443 1.00 83.88 91 LYS A O 1
ATOM 721 N N . ASP A 1 92 ? 11.118 -12.056 -11.538 1.00 84.44 92 ASP A N 1
ATOM 722 C CA . ASP A 1 92 ? 10.611 -12.823 -12.684 1.00 84.44 92 ASP A CA 1
ATOM 723 C C . ASP A 1 92 ? 9.311 -12.199 -13.241 1.00 84.44 92 ASP A C 1
ATOM 725 O O . ASP A 1 92 ? 8.402 -12.892 -13.694 1.00 84.44 92 ASP A O 1
ATOM 729 N N . GLY A 1 93 ? 9.190 -10.871 -13.135 1.00 86.69 93 GLY A N 1
ATOM 730 C CA . GLY A 1 93 ? 7.985 -10.124 -13.482 1.00 86.69 93 GLY A CA 1
ATOM 731 C C . GLY A 1 93 ? 7.630 -10.188 -14.969 1.00 86.69 93 GLY A C 1
ATOM 732 O O . GLY A 1 93 ? 8.495 -10.081 -15.839 1.00 86.69 93 GLY A O 1
ATOM 733 N N . MET A 1 94 ? 6.332 -10.291 -15.269 1.00 88.12 94 MET A N 1
ATOM 734 C CA . MET A 1 94 ? 5.810 -10.422 -16.640 1.00 88.12 94 MET A CA 1
ATOM 735 C C . MET A 1 94 ? 6.191 -9.268 -17.581 1.00 88.12 94 MET A C 1
ATOM 737 O O . MET A 1 94 ? 6.176 -9.432 -18.801 1.00 88.12 94 MET A O 1
ATOM 741 N N . LEU A 1 95 ? 6.467 -8.082 -17.035 1.00 86.50 95 LEU A N 1
ATOM 742 C CA . LEU A 1 95 ? 6.778 -6.878 -17.800 1.00 86.50 95 LEU A CA 1
ATOM 743 C C . LEU A 1 95 ? 8.281 -6.606 -17.916 1.00 86.50 95 LEU A C 1
ATOM 745 O O . LEU A 1 95 ? 8.647 -5.642 -18.586 1.00 86.50 95 LEU A O 1
ATOM 749 N N . ASN A 1 96 ? 9.147 -7.430 -17.316 1.00 85.75 96 ASN A N 1
ATOM 750 C CA . ASN A 1 96 ? 10.591 -7.181 -17.277 1.00 85.75 96 ASN A CA 1
ATOM 751 C C . ASN A 1 96 ? 11.201 -7.050 -18.679 1.00 85.75 96 ASN A C 1
ATOM 753 O O . ASN A 1 96 ? 11.931 -6.097 -18.936 1.00 85.75 96 ASN A O 1
ATOM 757 N N . ASP A 1 97 ? 10.816 -7.930 -19.606 1.00 85.38 97 ASP A N 1
ATOM 758 C CA . ASP A 1 97 ? 11.305 -7.914 -20.994 1.00 85.38 97 ASP A CA 1
ATOM 759 C C . ASP A 1 97 ? 10.780 -6.720 -21.812 1.00 85.38 97 ASP A C 1
ATOM 761 O O . ASP A 1 97 ? 11.307 -6.393 -22.875 1.00 85.38 97 ASP A O 1
ATOM 765 N N . TYR A 1 98 ? 9.735 -6.048 -21.321 1.00 83.56 98 TYR A N 1
ATOM 766 C CA . TYR A 1 98 ? 9.090 -4.910 -21.979 1.00 83.56 98 TYR A CA 1
ATOM 767 C C . TYR A 1 98 ? 9.515 -3.558 -21.397 1.00 83.56 98 TYR A C 1
ATOM 769 O O . TYR A 1 98 ? 9.096 -2.515 -21.912 1.00 83.56 98 TYR A O 1
ATOM 777 N N . ILE A 1 99 ? 10.319 -3.548 -20.328 1.00 81.31 99 ILE A N 1
ATOM 778 C CA . ILE A 1 99 ? 10.842 -2.328 -19.713 1.00 81.31 99 ILE A CA 1
ATOM 779 C C . ILE A 1 99 ? 12.224 -2.043 -20.319 1.00 81.31 99 ILE A C 1
ATOM 781 O O . ILE A 1 99 ? 13.197 -2.707 -19.977 1.00 81.31 99 ILE A O 1
ATOM 785 N N . PRO A 1 100 ? 12.344 -1.042 -21.212 1.00 73.69 100 PRO A N 1
ATOM 786 C CA . PRO A 1 100 ? 13.588 -0.792 -21.941 1.00 73.69 100 PRO A CA 1
ATOM 787 C C . PRO A 1 100 ? 14.674 -0.119 -21.087 1.00 73.69 100 PRO A C 1
ATOM 789 O O . PRO A 1 100 ? 15.823 -0.045 -21.507 1.00 73.69 100 PRO A O 1
ATOM 792 N N . ASP A 1 101 ? 14.310 0.411 -19.916 1.00 85.50 101 ASP A N 1
ATOM 793 C CA . ASP A 1 101 ? 15.197 1.169 -19.038 1.00 85.50 101 ASP A CA 1
ATOM 794 C C . ASP A 1 101 ? 15.476 0.383 -17.753 1.00 85.50 101 ASP A C 1
ATOM 796 O O . ASP A 1 101 ? 14.605 0.219 -16.893 1.00 85.50 101 ASP A O 1
ATOM 800 N N . PHE A 1 102 ? 16.720 -0.075 -17.621 1.00 86.38 102 PHE A N 1
ATOM 801 C CA . PHE A 1 102 ? 17.192 -0.801 -16.448 1.00 86.38 102 PHE A CA 1
ATOM 802 C C . PHE A 1 102 ? 17.049 0.017 -15.157 1.00 86.38 102 PHE A C 1
ATOM 804 O O . PHE A 1 102 ? 16.716 -0.543 -14.114 1.00 86.38 102 PHE A O 1
ATOM 811 N N . ALA A 1 103 ? 17.244 1.340 -15.212 1.00 87.38 103 ALA A N 1
ATOM 812 C CA . ALA A 1 103 ? 17.140 2.195 -14.033 1.00 87.38 103 ALA A CA 1
ATOM 813 C C . ALA A 1 103 ? 15.696 2.255 -13.516 1.00 87.38 103 ALA A C 1
ATOM 815 O O . ALA A 1 103 ? 15.456 2.173 -12.310 1.00 87.38 103 ALA A O 1
ATOM 816 N N . LEU A 1 104 ? 14.724 2.337 -14.430 1.00 86.12 104 LEU A N 1
ATOM 817 C CA . LEU A 1 104 ? 13.304 2.308 -14.088 1.00 86.12 104 LEU A CA 1
ATOM 818 C C . LEU A 1 104 ? 12.889 0.950 -13.512 1.00 86.12 1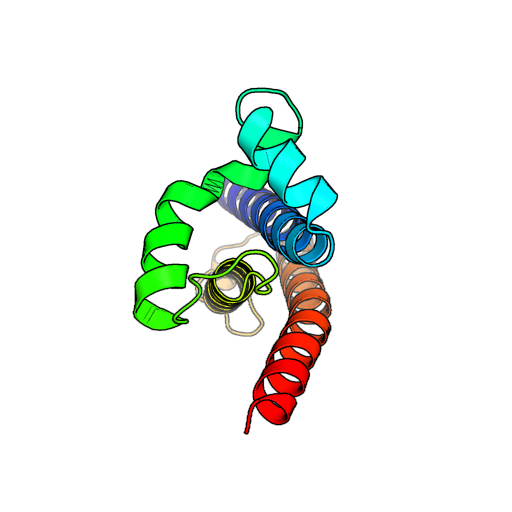04 LEU A C 1
ATOM 820 O O . LEU A 1 104 ? 12.192 0.910 -12.498 1.00 86.12 104 LEU A O 1
ATOM 824 N N . LEU A 1 105 ? 13.333 -0.153 -14.123 1.00 88.19 105 LEU A N 1
ATOM 825 C CA . LEU A 1 105 ? 13.076 -1.499 -13.605 1.00 88.19 105 LEU A CA 1
ATOM 826 C C . LEU A 1 105 ? 13.633 -1.655 -12.184 1.00 88.19 105 LEU A C 1
ATOM 828 O O . LEU A 1 105 ? 12.929 -2.105 -11.281 1.00 88.19 105 LEU A O 1
ATOM 832 N N . GLN A 1 106 ? 14.869 -1.207 -11.960 1.00 89.88 106 GLN A N 1
ATOM 833 C CA . GLN A 1 106 ? 15.504 -1.264 -10.649 1.00 89.88 106 GLN A CA 1
ATOM 834 C C . GLN A 1 106 ? 14.767 -0.395 -9.617 1.00 89.88 106 GLN A C 1
ATOM 836 O O . GLN A 1 106 ? 14.574 -0.827 -8.482 1.00 89.88 106 GLN A O 1
ATOM 841 N N . ALA A 1 107 ? 14.304 0.800 -9.995 1.00 88.56 107 ALA A N 1
ATOM 842 C CA . ALA A 1 107 ? 13.509 1.657 -9.116 1.00 88.56 107 ALA A CA 1
ATOM 843 C C . ALA A 1 107 ? 12.178 1.000 -8.707 1.00 88.56 107 ALA A C 1
ATOM 845 O O . ALA A 1 107 ? 11.787 1.070 -7.541 1.00 88.56 107 ALA A O 1
ATOM 846 N N . LEU A 1 108 ? 11.501 0.321 -9.637 1.00 87.88 108 LEU A N 1
ATOM 847 C CA . LEU A 1 108 ? 10.273 -0.428 -9.353 1.00 87.88 108 LEU A CA 1
ATOM 848 C C . LEU A 1 108 ? 10.529 -1.628 -8.429 1.00 87.88 108 LEU A C 1
ATOM 850 O O . LEU A 1 108 ? 9.749 -1.877 -7.512 1.00 87.88 108 LEU A O 1
ATOM 854 N N . GLN A 1 109 ? 11.646 -2.333 -8.604 1.00 89.69 109 GLN A N 1
ATOM 855 C CA . GLN A 1 109 ? 12.048 -3.424 -7.711 1.00 89.69 109 GLN A CA 1
ATOM 856 C C . GLN A 1 109 ? 12.402 -2.926 -6.302 1.00 89.69 109 GLN A C 1
ATOM 858 O O . GLN A 1 109 ? 12.011 -3.541 -5.309 1.00 89.69 109 GLN A O 1
ATOM 863 N N . TRP A 1 110 ? 13.065 -1.772 -6.189 1.00 91.50 110 TRP A N 1
ATOM 864 C CA . TRP A 1 110 ? 13.280 -1.111 -4.899 1.00 91.50 110 TRP A CA 1
ATOM 865 C C . TRP A 1 110 ? 11.974 -0.682 -4.238 1.00 91.50 110 TRP A C 1
ATOM 867 O O . TRP A 1 110 ? 11.837 -0.808 -3.021 1.00 91.50 110 TRP A O 1
ATOM 877 N N . LEU A 1 111 ? 11.000 -0.223 -5.025 1.00 89.12 111 LEU A N 1
ATOM 878 C CA . LEU A 1 111 ? 9.669 0.085 -4.518 1.00 89.12 111 LEU A CA 1
ATOM 879 C C . LEU A 1 111 ? 8.990 -1.168 -3.945 1.00 89.12 111 LEU A C 1
ATOM 881 O O . LEU A 1 111 ? 8.439 -1.093 -2.852 1.00 89.12 111 LEU A O 1
ATOM 885 N N . ILE A 1 112 ? 9.092 -2.324 -4.609 1.00 89.94 112 ILE A N 1
ATOM 886 C CA . ILE A 1 112 ? 8.576 -3.600 -4.079 1.00 89.94 112 ILE A CA 1
ATOM 887 C C . ILE A 1 112 ? 9.233 -3.944 -2.736 1.00 89.94 112 ILE A C 1
ATOM 889 O O . ILE A 1 112 ? 8.535 -4.295 -1.784 1.00 89.94 112 ILE A O 1
ATOM 893 N N . LEU A 1 113 ? 10.560 -3.820 -2.630 1.00 90.19 113 LEU A N 1
ATOM 894 C CA . LEU A 1 113 ? 11.281 -4.058 -1.372 1.00 90.19 113 LEU A CA 1
ATOM 895 C C . LEU A 1 113 ? 10.818 -3.105 -0.264 1.00 90.19 113 LEU A C 1
ATOM 897 O O . LEU A 1 113 ? 10.605 -3.526 0.872 1.00 90.19 113 LEU A O 1
ATOM 901 N N . PHE A 1 114 ? 10.620 -1.829 -0.594 1.00 88.81 114 PHE A N 1
ATOM 902 C CA . PHE A 1 114 ? 10.099 -0.834 0.335 1.00 88.81 114 PHE A CA 1
ATOM 903 C C . PHE A 1 114 ? 8.678 -1.176 0.809 1.00 88.81 114 PHE A C 1
ATOM 905 O O . PHE A 1 114 ? 8.407 -1.131 2.009 1.00 88.81 114 PHE A O 1
ATOM 912 N N . MET A 1 115 ? 7.790 -1.573 -0.107 1.00 88.06 115 MET A N 1
ATOM 913 C CA . MET A 1 115 ? 6.422 -1.994 0.214 1.00 88.06 115 MET A CA 1
ATOM 914 C C . MET A 1 115 ? 6.413 -3.215 1.141 1.00 88.06 115 MET A C 1
ATOM 916 O O . MET A 1 115 ? 5.724 -3.198 2.160 1.00 88.06 115 MET A O 1
ATOM 920 N N . HIS A 1 116 ? 7.242 -4.226 0.862 1.00 86.56 116 HIS A N 1
ATOM 921 C CA . HIS A 1 116 ? 7.431 -5.378 1.749 1.00 86.56 116 HIS A CA 1
ATOM 922 C C . HIS A 1 116 ? 7.956 -4.968 3.131 1.00 86.56 116 HIS A C 1
ATOM 924 O O . HIS A 1 116 ? 7.468 -5.454 4.153 1.00 86.56 116 HIS A O 1
ATOM 930 N N . GLY A 1 117 ? 8.915 -4.039 3.172 1.00 86.38 117 GLY A N 1
ATOM 931 C CA . GLY A 1 117 ? 9.471 -3.499 4.411 1.00 86.38 117 GLY A CA 1
ATOM 932 C C . GLY A 1 117 ? 8.438 -2.783 5.285 1.00 86.38 117 GLY A C 1
ATOM 933 O O . GLY A 1 117 ? 8.539 -2.851 6.506 1.00 86.38 117 GLY A O 1
ATOM 934 N N . GLN A 1 118 ? 7.425 -2.142 4.692 1.00 84.31 118 GLN A N 1
ATOM 935 C CA . GLN A 1 118 ? 6.306 -1.541 5.433 1.00 84.31 118 GLN A CA 1
ATOM 936 C C . GLN A 1 118 ? 5.229 -2.558 5.821 1.00 84.31 118 GLN A C 1
ATOM 938 O O . GLN A 1 118 ? 4.646 -2.465 6.904 1.00 84.31 118 GLN A O 1
ATOM 943 N N . LEU A 1 119 ? 4.971 -3.534 4.950 1.00 85.69 119 LEU A N 1
ATOM 944 C CA . LEU A 1 119 ? 3.953 -4.553 5.170 1.00 85.69 119 LEU A CA 1
ATOM 945 C C . LEU A 1 119 ? 4.317 -5.480 6.336 1.00 85.69 119 LEU A C 1
ATOM 947 O O . LEU A 1 119 ? 3.447 -5.822 7.132 1.00 85.69 119 LEU A O 1
ATOM 951 N N . LEU A 1 120 ? 5.594 -5.854 6.471 1.00 84.06 120 LEU A N 1
ATOM 952 C CA . LEU A 1 120 ? 6.070 -6.768 7.515 1.00 84.06 120 LEU A CA 1
ATOM 953 C C . LEU A 1 120 ? 5.737 -6.284 8.943 1.00 84.06 120 LEU A C 1
ATOM 955 O O . LEU A 1 120 ? 5.074 -7.027 9.667 1.00 84.06 120 LEU A O 1
ATOM 959 N N . PRO A 1 121 ? 6.113 -5.060 9.372 1.00 80.94 121 PRO A N 1
ATOM 960 C CA . PRO A 1 121 ? 5.737 -4.536 10.685 1.00 80.94 121 PRO A CA 1
ATOM 961 C C . PRO A 1 121 ? 4.225 -4.457 10.889 1.00 80.94 121 PRO A C 1
ATOM 963 O O . PRO A 1 121 ? 3.732 -4.819 11.957 1.00 80.94 121 PRO A O 1
ATOM 966 N N . ALA A 1 122 ? 3.483 -4.017 9.866 1.00 81.88 122 ALA A N 1
ATOM 967 C CA . ALA A 1 122 ? 2.030 -3.941 9.937 1.00 81.88 122 ALA A CA 1
ATOM 968 C C . ALA A 1 122 ? 1.428 -5.330 10.180 1.00 81.88 122 ALA A C 1
ATOM 970 O O . ALA A 1 122 ? 0.637 -5.504 11.104 1.00 81.88 122 ALA A O 1
ATOM 971 N N . TRP A 1 123 ? 1.877 -6.338 9.430 1.00 80.94 123 TRP A N 1
ATOM 972 C CA . TRP A 1 123 ? 1.423 -7.717 9.569 1.00 80.94 123 TRP A CA 1
ATOM 973 C C . TRP A 1 123 ? 1.782 -8.329 10.924 1.00 80.94 123 TRP A C 1
ATOM 975 O O . TRP A 1 123 ? 0.941 -8.972 11.547 1.00 80.94 123 TRP A O 1
ATOM 985 N N . VAL A 1 124 ? 2.993 -8.085 11.432 1.00 81.94 124 VAL A N 1
ATOM 986 C CA . VAL A 1 124 ? 3.396 -8.531 12.776 1.00 81.94 124 VAL A CA 1
ATOM 987 C C . VAL A 1 124 ? 2.455 -7.963 13.842 1.00 81.94 124 VAL A C 1
ATOM 989 O O . VAL A 1 124 ? 2.007 -8.705 14.714 1.00 81.94 124 VAL A O 1
ATOM 992 N N . LEU A 1 125 ? 2.095 -6.679 13.756 1.00 80.50 125 LEU A N 1
ATOM 993 C CA . LEU A 1 125 ? 1.144 -6.056 14.685 1.00 80.50 125 LEU A CA 1
ATOM 994 C C . LEU A 1 125 ? -0.259 -6.669 14.579 1.00 80.50 125 LEU A C 1
ATOM 996 O O . LEU A 1 125 ? -0.897 -6.899 15.609 1.00 80.50 125 LEU A O 1
ATOM 1000 N N . VAL A 1 126 ? -0.720 -6.980 13.362 1.00 77.94 126 VAL A N 1
ATOM 1001 C CA . VAL A 1 126 ? -1.990 -7.690 13.134 1.00 77.94 126 VAL A CA 1
ATOM 1002 C C . VAL A 1 126 ? -1.976 -9.066 13.804 1.00 77.94 126 VAL A C 1
ATOM 1004 O O . VAL A 1 126 ? -2.872 -9.372 14.591 1.00 77.94 126 VAL A O 1
ATOM 1007 N N . VAL A 1 127 ? -0.943 -9.874 13.551 1.00 78.56 127 VAL A N 1
ATOM 1008 C CA . VAL A 1 127 ? -0.819 -11.237 14.094 1.00 78.56 127 VAL A CA 1
ATOM 1009 C C . VAL A 1 127 ? -0.720 -11.226 15.621 1.00 78.56 127 VAL A C 1
ATOM 1011 O O . VAL A 1 127 ? -1.419 -11.991 16.284 1.00 78.56 127 VAL A O 1
ATOM 1014 N N . LEU A 1 128 ? 0.097 -10.340 16.201 1.00 77.69 128 LEU A N 1
ATOM 1015 C CA . LEU A 1 128 ? 0.248 -10.230 17.657 1.00 77.69 128 LEU A CA 1
ATOM 1016 C C . LEU A 1 128 ? -1.050 -9.795 18.348 1.00 77.69 128 LEU A C 1
ATOM 1018 O O . LEU A 1 128 ? -1.364 -10.290 19.432 1.00 77.69 128 LEU A O 1
ATOM 1022 N N . ARG A 1 129 ? -1.821 -8.884 17.739 1.00 71.62 129 ARG A N 1
ATOM 1023 C CA . ARG A 1 129 ? -3.117 -8.460 18.286 1.00 71.62 129 ARG A CA 1
ATOM 1024 C C . ARG A 1 129 ? -4.152 -9.578 18.198 1.00 71.62 129 ARG A C 1
ATOM 1026 O O . ARG A 1 129 ? -4.876 -9.786 19.169 1.00 71.62 129 ARG A O 1
ATOM 1033 N N . TRP A 1 130 ? -4.186 -10.316 17.089 1.00 66.31 130 TRP A N 1
ATOM 1034 C CA . TRP A 1 130 ? -5.069 -11.474 16.933 1.00 66.31 130 TRP A CA 1
ATOM 1035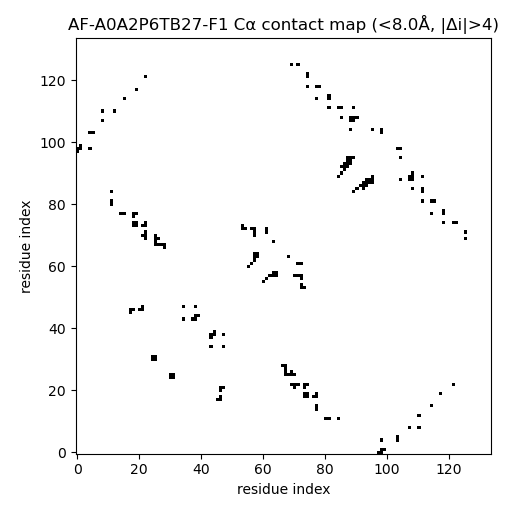 C C . TRP A 1 130 ? -4.751 -12.571 17.958 1.00 66.31 130 TRP A C 1
ATOM 1037 O O . TRP A 1 130 ? -5.651 -13.082 18.616 1.00 66.31 130 TRP A O 1
ATOM 1047 N N . GLY A 1 131 ? -3.468 -12.884 18.163 1.00 60.66 131 GLY A N 1
ATOM 1048 C CA . GLY A 1 131 ? -3.028 -13.896 19.130 1.00 60.66 131 GLY A CA 1
ATOM 1049 C C . GLY A 1 131 ? -3.325 -13.558 20.596 1.00 60.66 131 GLY A C 1
ATOM 1050 O O . GLY A 1 131 ? -3.304 -14.451 21.430 1.00 60.66 131 GLY A O 1
ATOM 1051 N N . ARG A 1 132 ? -3.619 -12.293 20.921 1.00 59.06 132 ARG A N 1
ATOM 1052 C CA . ARG A 1 132 ? -4.012 -11.854 22.271 1.00 59.06 132 ARG A CA 1
ATOM 1053 C C . ARG A 1 132 ? -5.521 -11.985 22.541 1.00 59.06 132 ARG A C 1
ATOM 1055 O O . ARG A 1 132 ? -5.937 -11.842 23.686 1.00 59.06 132 ARG A O 1
ATOM 1062 N N . GLN A 1 133 ? -6.335 -12.177 21.502 1.00 55.28 133 GLN A N 1
ATOM 1063 C CA . GLN A 1 133 ? -7.794 -12.326 21.608 1.00 55.28 133 GLN A CA 1
ATOM 1064 C C . GLN A 1 133 ? -8.255 -13.795 21.685 1.00 55.28 133 GLN A C 1
ATOM 1066 O O . GLN A 1 133 ? -9.442 -14.035 21.901 1.00 55.28 133 GLN A O 1
ATOM 1071 N N . ILE A 1 134 ? -7.331 -14.746 21.505 1.00 50.66 134 ILE A N 1
ATOM 1072 C CA . ILE A 1 134 ? -7.514 -16.194 21.707 1.00 50.66 134 ILE A CA 1
ATOM 1073 C C . ILE A 1 134 ? -7.064 -16.538 23.128 1.00 50.66 134 ILE A C 1
ATOM 1075 O O . ILE A 1 134 ? -7.767 -17.337 23.783 1.00 50.66 134 ILE A O 1
#